Protein AF-A0A969H4Z6-F1 (afdb_monomer_lite)

Foldseek 3Di:
DVLVVVLVVLVVCVVVPQPPDADEDDDPADPVLVVVLLVQQLVLCVVVLVVDDPVQVVCNVPPSLCLLQDPDPSSVVSNVVGDFSLVRHDPVSVVVVVVVVVSCCVSHPPHDHPSRSPHPDPPDDDDPDDDDDDDDDPDPPPPPPPPPDD

Sequence (150 aa):
MDVEVISVAWHLFTSLGFYGLRLYINSTGCPVCKPAYIQTLVKYFEPFADKLPPDDKMRLQKNPLRILDSKEPLTQPLLENAPRITDHLCADCASHFDRLKPILRPLAGPIRWIIVLCAGSITTPKPCLKSKPTAWAVRIPFVAAAATTA

Secondary structure (DSSP, 8-state):
-HHHHHHHHHHHHHHTT--S----------TTHHHHHHHHHHHHHGGGGGGS-HHHHHHHHH-GGGGGG---TTTHHHHHTSPPGGGG--HHHHHHHHHHHHHHHHHHSS---------SS-----------------------------

pLDDT: mean 71.92, std 23.83, range [22.27, 93.81]

Radius of gyration: 18.75 Å; chains: 1; bounding box: 51×47×39 Å

Structure (mmCIF, N/CA/C/O backbone):
data_AF-A0A969H4Z6-F1
#
_entry.id   AF-A0A969H4Z6-F1
#
loop_
_atom_site.group_PDB
_atom_site.id
_atom_site.type_symbol
_atom_site.label_atom_id
_atom_site.label_alt_id
_atom_site.label_comp_id
_atom_site.label_asym_id
_atom_site.label_entity_id
_atom_site.label_seq_id
_atom_site.pdbx_PDB_ins_code
_atom_site.Cartn_x
_atom_site.Cartn_y
_atom_site.Cartn_z
_atom_site.occupancy
_atom_site.B_iso_or_equiv
_atom_site.auth_seq_id
_atom_site.auth_comp_id
_atom_site.auth_asym_id
_atom_site.auth_atom_id
_atom_site.pdbx_PDB_model_num
ATOM 1 N N . MET A 1 1 ? 13.022 5.366 -15.495 1.00 69.50 1 MET A N 1
ATOM 2 C CA . MET A 1 1 ? 13.120 5.728 -14.067 1.00 69.50 1 MET A CA 1
ATOM 3 C C . MET A 1 1 ? 12.711 4.566 -13.160 1.00 69.50 1 MET A C 1
ATOM 5 O O . MET A 1 1 ? 13.605 3.823 -12.787 1.00 69.50 1 MET A O 1
ATOM 9 N N . ASP A 1 2 ? 11.428 4.307 -12.855 1.00 83.31 2 ASP A N 1
ATOM 10 C CA . ASP A 1 2 ? 11.066 3.279 -11.842 1.00 83.31 2 ASP A CA 1
ATOM 11 C C . ASP A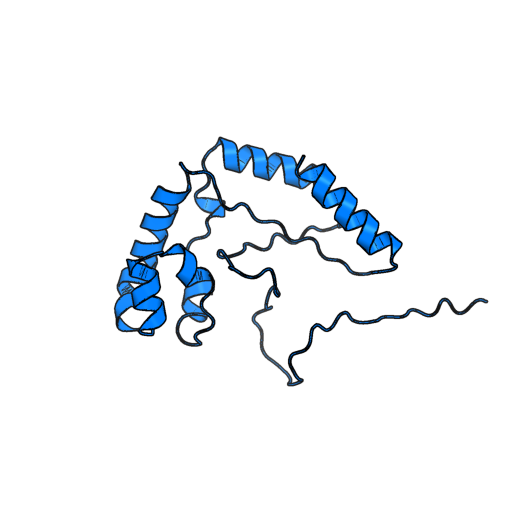 1 2 ? 11.592 1.870 -12.158 1.00 83.31 2 ASP A C 1
ATOM 13 O O . ASP A 1 2 ? 12.154 1.196 -11.298 1.00 83.31 2 ASP A O 1
ATOM 17 N N . VAL A 1 3 ? 11.460 1.442 -13.416 1.00 86.19 3 VAL A N 1
ATOM 18 C CA . VAL A 1 3 ? 11.956 0.137 -13.876 1.00 86.19 3 VAL A CA 1
ATOM 19 C C . VAL A 1 3 ? 13.465 0.010 -13.701 1.00 86.19 3 VAL A C 1
ATOM 21 O O . VAL A 1 3 ? 13.935 -1.033 -13.265 1.00 86.19 3 VAL A O 1
ATOM 24 N N . GLU A 1 4 ? 14.215 1.057 -14.036 1.00 85.50 4 GLU A N 1
ATOM 25 C CA . GLU A 1 4 ? 15.681 1.052 -13.994 1.00 85.50 4 GLU A CA 1
ATOM 26 C C . GLU A 1 4 ? 16.182 0.987 -12.552 1.00 85.50 4 GLU A C 1
ATOM 28 O O . GLU A 1 4 ? 17.101 0.237 -12.242 1.00 85.50 4 GLU A O 1
ATOM 33 N N . VAL A 1 5 ? 15.541 1.720 -11.641 1.00 89.69 5 VAL A N 1
ATOM 34 C CA . VAL A 1 5 ? 15.886 1.665 -10.215 1.00 89.69 5 VAL A CA 1
ATOM 35 C C . VAL A 1 5 ? 15.624 0.264 -9.658 1.00 89.69 5 VAL A C 1
ATOM 37 O O . VAL A 1 5 ? 16.470 -0.297 -8.957 1.00 89.69 5 VAL A O 1
ATOM 40 N N . ILE A 1 6 ? 14.477 -0.330 -10.002 1.00 87.88 6 ILE A N 1
ATOM 41 C CA . ILE A 1 6 ? 14.128 -1.688 -9.572 1.00 87.88 6 ILE A CA 1
ATOM 42 C C . ILE A 1 6 ? 15.083 -2.720 -10.187 1.00 87.88 6 ILE A C 1
ATOM 44 O O . ILE A 1 6 ? 15.503 -3.638 -9.483 1.00 87.88 6 ILE A O 1
ATOM 48 N N . SER A 1 7 ? 15.454 -2.581 -11.463 1.00 86.62 7 SER A N 1
ATOM 49 C CA . SER A 1 7 ? 16.350 -3.526 -12.133 1.00 86.62 7 SER A CA 1
ATOM 50 C C . SER A 1 7 ? 17.764 -3.470 -11.564 1.00 86.62 7 SER A C 1
ATOM 52 O O . SER A 1 7 ? 18.339 -4.522 -11.297 1.00 86.62 7 SER A O 1
ATOM 54 N N . VAL A 1 8 ? 18.301 -2.279 -11.288 1.00 90.50 8 VAL A N 1
ATOM 55 C CA . VAL A 1 8 ? 19.618 -2.122 -10.650 1.00 90.50 8 VAL A CA 1
ATOM 56 C C . VAL A 1 8 ? 19.631 -2.776 -9.269 1.00 90.50 8 VAL A C 1
ATOM 58 O O . VAL A 1 8 ? 20.537 -3.554 -8.970 1.00 90.50 8 VAL A O 1
ATOM 61 N N . ALA A 1 9 ? 18.607 -2.524 -8.447 1.00 89.25 9 ALA A N 1
ATOM 62 C CA . ALA A 1 9 ? 18.492 -3.157 -7.135 1.00 89.25 9 ALA A CA 1
ATOM 63 C C . ALA A 1 9 ? 18.383 -4.686 -7.251 1.00 89.25 9 ALA A C 1
ATOM 65 O O . ALA A 1 9 ? 19.066 -5.415 -6.533 1.00 89.25 9 ALA A O 1
ATOM 66 N N . TRP A 1 10 ? 17.562 -5.181 -8.182 1.00 87.44 10 TRP A N 1
ATOM 67 C CA . TRP A 1 10 ? 17.403 -6.612 -8.427 1.00 87.44 10 TRP A CA 1
ATOM 68 C C . TRP A 1 10 ? 18.721 -7.270 -8.836 1.00 87.44 10 TRP A C 1
ATOM 70 O O . TRP A 1 10 ? 19.127 -8.261 -8.231 1.00 87.44 10 TRP A O 1
ATOM 80 N N . HIS A 1 11 ? 19.422 -6.679 -9.806 1.00 87.56 11 HIS A N 1
ATOM 81 C CA . HIS A 1 11 ? 20.710 -7.173 -10.276 1.00 87.56 11 HIS A CA 1
ATOM 82 C C . HIS A 1 11 ? 21.750 -7.202 -9.162 1.00 87.56 11 HIS A C 1
ATOM 84 O O . HIS A 1 11 ? 22.441 -8.210 -9.028 1.00 87.56 11 HIS A O 1
ATOM 90 N N . LEU A 1 12 ? 21.804 -6.166 -8.323 1.00 90.69 12 LEU A N 1
ATOM 91 C CA . LEU A 1 12 ? 22.685 -6.125 -7.159 1.00 90.69 12 LEU A CA 1
ATOM 92 C C . LEU A 1 12 ? 22.410 -7.280 -6.185 1.00 90.69 12 LEU A C 1
ATOM 94 O O . LEU A 1 12 ? 23.337 -7.962 -5.758 1.00 90.69 12 LEU A O 1
ATOM 98 N N . PHE A 1 13 ? 21.148 -7.545 -5.840 1.00 86.19 13 PHE A N 1
ATOM 99 C CA . PHE A 1 13 ? 20.840 -8.666 -4.948 1.00 86.19 13 PHE A CA 1
ATOM 100 C C . PHE A 1 13 ? 21.155 -10.018 -5.598 1.00 86.19 13 PHE A C 1
ATOM 102 O O . PHE A 1 13 ? 21.696 -10.907 -4.942 1.00 86.19 13 PHE A O 1
ATOM 109 N N . THR A 1 14 ? 20.881 -10.185 -6.891 1.00 83.94 14 THR A N 1
ATOM 110 C CA . THR A 1 14 ? 21.224 -11.437 -7.581 1.00 83.94 14 THR A CA 1
ATOM 111 C C . THR A 1 14 ? 22.735 -11.638 -7.726 1.00 83.94 14 THR A C 1
ATOM 113 O O . THR A 1 14 ? 23.201 -12.766 -7.586 1.00 83.94 14 THR A O 1
ATOM 116 N N . SER A 1 15 ? 23.518 -10.574 -7.944 1.00 88.06 15 SER A N 1
ATOM 117 C CA . SER A 1 15 ? 24.979 -10.663 -8.082 1.00 88.06 15 SER A CA 1
ATOM 118 C C . SER A 1 15 ? 25.676 -10.972 -6.758 1.00 88.06 15 SER A C 1
ATOM 120 O O . SER A 1 15 ? 26.719 -11.617 -6.751 1.00 88.06 15 SER A O 1
ATOM 122 N N . LEU A 1 16 ? 25.062 -10.590 -5.635 1.00 92.44 16 LEU A N 1
ATOM 123 C CA . LEU A 1 16 ? 25.491 -10.973 -4.289 1.00 92.44 16 LEU A CA 1
ATOM 124 C C . LEU A 1 16 ? 25.140 -12.430 -3.923 1.00 92.44 16 LEU A C 1
ATOM 126 O O . LEU A 1 16 ? 25.458 -12.870 -2.821 1.00 92.44 16 LEU A O 1
ATOM 130 N N . GLY A 1 17 ? 24.492 -13.185 -4.819 1.00 87.69 17 GLY A N 1
ATOM 131 C CA . GLY A 1 17 ? 24.162 -14.597 -4.604 1.00 87.69 17 GLY A CA 1
ATOM 132 C C . GLY A 1 17 ? 22.866 -14.836 -3.824 1.00 87.69 17 GLY A C 1
ATOM 133 O O . GLY A 1 17 ? 22.672 -15.920 -3.276 1.00 87.69 17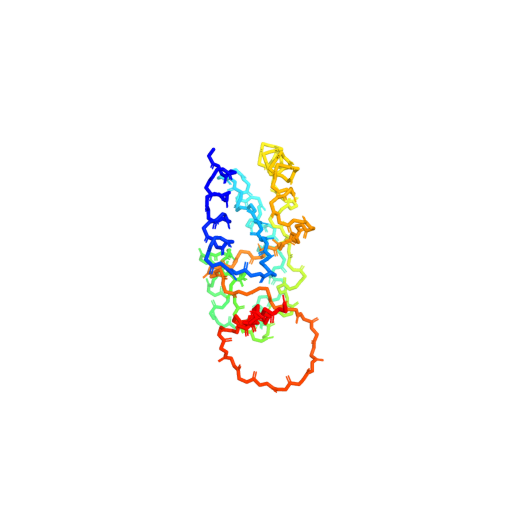 GLY A O 1
ATOM 134 N N . PHE A 1 18 ? 21.961 -13.852 -3.752 1.00 83.38 18 PHE A N 1
ATOM 135 C CA . PHE A 1 18 ? 20.640 -14.076 -3.164 1.00 83.38 18 PHE A CA 1
ATOM 136 C C . PHE A 1 18 ? 19.710 -14.782 -4.157 1.00 83.38 18 PHE A C 1
ATOM 138 O O . PHE A 1 18 ? 19.400 -14.263 -5.230 1.00 83.38 18 PHE A O 1
ATOM 145 N N . TYR A 1 19 ? 19.200 -15.944 -3.753 1.00 78.44 19 TYR A N 1
ATOM 146 C CA . TYR A 1 19 ? 18.228 -16.731 -4.512 1.00 78.44 19 TYR A CA 1
ATOM 147 C C . TYR A 1 19 ? 16.846 -16.704 -3.848 1.00 78.44 19 TYR A C 1
ATOM 149 O O . TYR A 1 19 ? 16.714 -16.487 -2.644 1.00 78.44 19 TYR A O 1
ATOM 157 N N . GLY A 1 20 ? 15.790 -16.928 -4.636 1.00 77.75 20 GLY A N 1
ATOM 158 C CA . GLY A 1 20 ? 14.411 -16.945 -4.128 1.00 77.75 20 GLY A CA 1
ATOM 159 C C . GLY A 1 20 ? 13.848 -15.564 -3.768 1.00 77.75 20 GLY A C 1
ATOM 160 O O . GLY A 1 20 ? 12.912 -15.465 -2.969 1.00 77.75 20 GLY A O 1
ATOM 161 N N . LEU A 1 21 ? 14.410 -14.499 -4.345 1.00 78.88 21 LEU A N 1
ATOM 162 C CA . LEU A 1 21 ? 13.911 -13.136 -4.188 1.00 78.88 21 LEU A CA 1
ATOM 163 C C . LEU A 1 21 ? 12.476 -13.026 -4.713 1.00 78.88 21 LEU A C 1
ATOM 165 O O . LEU A 1 21 ? 12.107 -13.624 -5.723 1.00 78.88 21 LEU A O 1
ATOM 169 N N . ARG A 1 22 ? 11.656 -12.236 -4.019 1.00 77.88 22 ARG A N 1
ATOM 170 C CA . ARG A 1 22 ? 10.291 -11.915 -4.440 1.00 77.88 22 ARG A CA 1
ATOM 171 C C . ARG A 1 22 ? 10.145 -10.412 -4.545 1.00 77.88 22 ARG A C 1
ATOM 173 O O . ARG A 1 22 ? 10.384 -9.703 -3.571 1.00 77.88 22 ARG A O 1
ATOM 180 N N . LEU A 1 23 ? 9.747 -9.951 -5.726 1.00 79.06 23 LEU A N 1
ATOM 181 C CA . LEU A 1 23 ? 9.481 -8.544 -5.977 1.00 79.06 23 LEU A CA 1
ATOM 182 C C . LEU A 1 23 ? 8.043 -8.212 -5.591 1.00 79.06 23 LEU A C 1
ATOM 184 O O . LEU A 1 23 ? 7.100 -8.879 -6.019 1.00 79.06 23 LEU A O 1
ATOM 188 N N . TYR A 1 24 ? 7.903 -7.150 -4.809 1.00 80.12 24 TYR A N 1
ATOM 189 C CA . TYR A 1 24 ? 6.632 -6.644 -4.332 1.00 80.12 24 TYR A CA 1
ATOM 190 C C . TYR A 1 24 ? 6.506 -5.172 -4.690 1.00 80.12 24 TYR A C 1
ATOM 192 O O . TYR A 1 24 ? 7.371 -4.373 -4.342 1.00 80.12 24 TYR A O 1
ATOM 200 N N . ILE A 1 25 ? 5.436 -4.824 -5.401 1.00 80.94 25 ILE A N 1
ATOM 201 C CA . ILE A 1 25 ? 5.239 -3.490 -5.971 1.00 80.94 25 ILE A CA 1
ATOM 202 C C . ILE A 1 25 ? 3.852 -3.002 -5.580 1.00 80.94 25 ILE A C 1
ATOM 204 O O . ILE A 1 25 ? 2.879 -3.744 -5.711 1.00 80.94 25 ILE A O 1
ATOM 208 N N . ASN A 1 26 ? 3.774 -1.748 -5.144 1.00 81.88 26 ASN A N 1
ATOM 209 C CA . ASN A 1 26 ? 2.526 -1.053 -4.868 1.00 81.88 26 ASN A CA 1
ATOM 210 C C . ASN A 1 26 ? 2.512 0.321 -5.551 1.00 81.88 26 ASN A C 1
ATOM 212 O O . ASN A 1 26 ? 3.567 0.871 -5.864 1.00 81.88 26 ASN A O 1
ATOM 216 N N . SER A 1 27 ? 1.320 0.887 -5.724 1.00 81.38 27 SER A N 1
ATOM 217 C CA . SER A 1 27 ? 1.130 2.288 -6.094 1.00 81.38 27 SER A CA 1
ATOM 218 C C . SER A 1 27 ? 0.519 3.048 -4.919 1.00 81.38 27 SER A C 1
ATOM 220 O O . SER A 1 27 ? -0.493 2.633 -4.363 1.00 81.38 27 SER A O 1
ATOM 222 N N . THR A 1 28 ? 1.121 4.174 -4.534 1.00 80.00 28 THR A N 1
ATOM 223 C CA . THR A 1 28 ? 0.623 5.043 -3.448 1.00 80.00 28 THR A CA 1
ATOM 224 C C . THR A 1 28 ? -0.338 6.132 -3.940 1.00 80.00 28 THR A C 1
ATOM 226 O O . THR A 1 28 ? -0.832 6.929 -3.136 1.00 80.00 28 THR A O 1
ATOM 229 N N . GLY A 1 29 ? -0.617 6.158 -5.248 1.00 82.06 29 GLY A N 1
ATOM 230 C CA . GLY A 1 29 ? -1.485 7.134 -5.902 1.00 82.06 29 GLY A CA 1
ATOM 231 C C . GLY A 1 29 ? -0.903 8.553 -5.975 1.00 82.06 29 GLY A C 1
ATOM 232 O O . GLY A 1 29 ? 0.056 8.913 -5.289 1.00 82.06 29 GLY A O 1
ATOM 233 N N . CYS A 1 30 ? -1.513 9.388 -6.815 1.00 84.31 30 CYS A N 1
ATOM 234 C CA . CYS A 1 30 ? -1.166 10.804 -6.952 1.00 84.31 30 CYS A CA 1
ATOM 235 C C . CYS A 1 30 ? -2.000 11.695 -5.999 1.00 84.31 30 CYS A C 1
ATOM 237 O O . CYS A 1 30 ? -2.931 11.203 -5.349 1.00 84.31 30 CYS A O 1
ATOM 239 N N . PRO A 1 31 ? -1.721 13.013 -5.913 1.00 86.94 31 PRO A N 1
ATOM 240 C CA . PRO A 1 31 ? -2.512 13.954 -5.111 1.00 86.94 31 PRO A CA 1
ATOM 241 C C . PRO A 1 31 ? -4.009 13.985 -5.452 1.00 86.94 31 PRO A C 1
ATOM 243 O O . PRO A 1 31 ? -4.804 14.380 -4.610 1.00 86.94 31 PRO A O 1
ATOM 246 N N . VAL A 1 32 ? -4.396 13.528 -6.649 1.00 86.94 32 VAL A N 1
ATOM 247 C CA . VAL A 1 32 ? -5.800 13.411 -7.078 1.00 86.94 32 VAL A CA 1
ATOM 248 C C . VAL A 1 32 ? -6.451 12.117 -6.571 1.00 86.94 32 VAL A C 1
ATOM 250 O O . VAL A 1 32 ? -7.624 12.116 -6.216 1.00 86.94 32 VAL A O 1
ATOM 253 N N . CYS A 1 33 ? -5.697 11.015 -6.477 1.00 85.00 33 CYS A N 1
ATOM 254 C CA . CYS A 1 33 ? -6.219 9.723 -6.003 1.00 85.00 33 CYS A CA 1
ATOM 255 C C . CYS A 1 33 ? -6.465 9.724 -4.487 1.00 85.00 33 CYS A C 1
ATOM 257 O O . CYS A 1 33 ? -7.441 9.161 -3.990 1.00 85.00 33 CYS A O 1
ATOM 259 N N . LYS A 1 34 ? -5.546 10.345 -3.735 1.00 86.69 34 LYS A N 1
ATOM 260 C CA . LYS A 1 34 ? -5.510 10.259 -2.268 1.00 86.69 34 LYS A CA 1
ATOM 261 C C . LYS A 1 34 ? -6.786 10.773 -1.584 1.00 86.69 34 LYS A C 1
ATOM 263 O O . LYS A 1 34 ? -7.262 10.064 -0.702 1.00 86.69 34 LYS A O 1
ATOM 268 N N . PRO A 1 35 ? -7.375 11.927 -1.953 1.00 89.69 35 PRO A N 1
ATOM 269 C CA . PRO A 1 35 ? -8.575 12.437 -1.290 1.00 89.69 35 PRO A CA 1
ATOM 270 C C . PRO A 1 35 ? -9.768 11.480 -1.386 1.00 89.69 35 PRO A C 1
ATOM 272 O O . PRO A 1 35 ? -10.405 11.192 -0.374 1.00 89.69 35 PRO A O 1
ATOM 275 N N . ALA A 1 36 ? -10.032 10.934 -2.577 1.00 89.06 36 ALA A N 1
ATOM 276 C CA . ALA A 1 36 ? -11.127 9.989 -2.798 1.00 89.06 36 ALA A CA 1
ATOM 277 C C . ALA A 1 36 ? -10.911 8.676 -2.026 1.00 89.06 36 ALA A C 1
ATOM 279 O O . ALA A 1 36 ? -11.833 8.147 -1.395 1.00 89.06 36 ALA A O 1
ATOM 280 N N . TYR A 1 37 ? -9.670 8.182 -2.014 1.00 89.75 37 TYR A N 1
ATOM 281 C CA . TYR A 1 37 ? -9.319 6.993 -1.247 1.00 89.75 37 TYR A CA 1
ATOM 282 C C . TYR A 1 37 ? -9.464 7.211 0.264 1.00 89.75 37 TYR A C 1
ATOM 284 O O . TYR A 1 37 ? -10.046 6.374 0.949 1.00 89.75 37 TYR A O 1
ATOM 292 N N . ILE A 1 38 ? -9.009 8.354 0.786 1.00 90.62 38 ILE A N 1
ATOM 293 C CA . ILE A 1 38 ? -9.132 8.700 2.208 1.00 90.62 38 ILE A CA 1
ATOM 294 C C . ILE A 1 38 ? -10.600 8.716 2.642 1.00 90.62 38 ILE A C 1
ATOM 296 O O . ILE A 1 38 ? -10.926 8.146 3.679 1.00 90.62 38 ILE A O 1
ATOM 300 N N . GLN A 1 39 ? -11.495 9.312 1.852 1.00 91.56 39 GLN A N 1
ATOM 301 C CA . GLN A 1 39 ? -12.928 9.322 2.171 1.00 91.56 39 GLN A CA 1
ATOM 302 C C . GLN A 1 39 ? -13.509 7.907 2.231 1.00 91.56 39 GLN A C 1
ATOM 304 O O . GLN A 1 39 ? -14.283 7.590 3.131 1.00 91.56 39 GLN A O 1
ATOM 309 N N . THR A 1 40 ? -13.114 7.048 1.293 1.00 91.50 40 THR A N 1
ATOM 310 C CA . THR A 1 40 ? -13.544 5.645 1.264 1.00 91.50 40 THR A CA 1
ATOM 311 C C . THR A 1 40 ? -13.017 4.880 2.478 1.00 91.50 40 THR A C 1
ATOM 313 O O . THR A 1 40 ? -13.754 4.120 3.103 1.00 91.50 40 THR A O 1
ATOM 316 N N . LEU A 1 41 ? -11.764 5.134 2.861 1.00 91.06 41 LEU A N 1
ATOM 317 C CA . LEU A 1 41 ? -11.130 4.523 4.023 1.00 91.06 41 LEU A CA 1
ATOM 318 C C . LEU A 1 41 ? -11.805 4.953 5.331 1.00 91.06 41 LEU A C 1
ATOM 320 O O . LEU A 1 41 ? -12.083 4.111 6.179 1.00 91.06 41 LEU A O 1
ATOM 324 N N . VAL A 1 42 ? -12.118 6.242 5.486 1.00 92.44 42 VAL A N 1
ATOM 325 C CA . VAL A 1 42 ? -12.815 6.747 6.679 1.00 92.44 42 VAL A CA 1
ATOM 326 C C . VAL A 1 42 ? -14.211 6.139 6.787 1.00 92.44 42 VAL A C 1
ATOM 328 O O . VAL A 1 42 ? -14.539 5.603 7.840 1.00 92.44 42 VAL A O 1
ATOM 331 N N . LYS A 1 43 ? -14.988 6.118 5.695 1.00 93.81 43 LYS A N 1
ATOM 332 C CA . LYS A 1 43 ? -16.318 5.481 5.663 1.00 93.81 43 LYS A CA 1
ATOM 333 C C . LYS A 1 43 ? -16.273 3.998 6.032 1.00 93.81 43 LYS A C 1
ATOM 335 O O . LYS A 1 43 ? -17.180 3.498 6.684 1.00 93.81 43 LYS A O 1
ATOM 340 N N . TYR A 1 44 ? -15.218 3.293 5.625 1.00 93.44 44 TYR A N 1
ATOM 341 C CA . TYR A 1 44 ? -15.027 1.890 5.985 1.00 93.44 44 TYR A CA 1
ATOM 342 C C . TYR A 1 44 ? -14.799 1.698 7.493 1.00 93.44 44 TYR A C 1
ATOM 344 O O . TYR A 1 44 ? -15.337 0.760 8.079 1.00 93.44 44 TYR A O 1
ATOM 352 N N . PHE A 1 45 ? -14.025 2.582 8.130 1.00 91.69 45 PHE A N 1
ATOM 353 C CA . PHE A 1 45 ? -13.682 2.476 9.553 1.00 91.69 45 PHE A CA 1
ATOM 354 C C . PHE A 1 45 ? -14.688 3.129 10.505 1.00 91.69 45 PHE A C 1
ATOM 356 O O . PHE A 1 45 ? -14.693 2.785 11.684 1.00 91.69 45 PHE A O 1
ATOM 363 N N . GLU A 1 46 ? -15.553 4.016 10.019 1.00 90.81 46 GLU A N 1
ATOM 364 C CA . GLU A 1 46 ? -16.609 4.679 10.792 1.00 90.81 46 GLU A CA 1
ATOM 365 C C . GLU A 1 46 ? -17.480 3.713 11.630 1.00 90.81 46 GLU A C 1
ATOM 367 O O . GLU A 1 46 ? -17.561 3.915 12.842 1.00 90.81 46 GLU A O 1
ATOM 372 N N . PRO A 1 47 ? -18.040 2.606 11.093 1.00 92.00 47 PRO A N 1
ATOM 373 C CA . PRO A 1 47 ? -18.833 1.665 11.899 1.00 92.00 47 PRO A CA 1
ATOM 374 C C . PRO A 1 47 ? -18.007 0.879 12.929 1.00 92.00 47 PRO A C 1
ATOM 376 O O . PRO A 1 47 ? -18.557 0.273 13.850 1.00 92.00 47 PRO A O 1
ATOM 379 N N . PHE A 1 48 ? -16.682 0.858 12.780 1.00 89.19 48 PHE A N 1
ATOM 380 C CA . PHE A 1 48 ? -15.764 0.205 13.710 1.00 89.19 48 PHE A CA 1
ATOM 381 C C . PHE A 1 48 ? -15.096 1.197 14.659 1.00 89.19 48 PHE A C 1
ATOM 383 O O . PHE A 1 48 ? -14.337 0.757 15.524 1.00 89.19 48 PHE A O 1
ATOM 390 N N . ALA A 1 49 ? -15.385 2.498 14.530 1.00 86.38 49 ALA A N 1
ATOM 391 C CA . ALA A 1 49 ? -14.684 3.559 15.235 1.00 86.38 49 ALA A CA 1
ATOM 392 C C . ALA A 1 49 ? -14.629 3.287 16.737 1.00 86.38 49 ALA A C 1
ATOM 394 O O . ALA A 1 49 ? -13.549 3.353 17.309 1.00 86.38 49 ALA A O 1
ATOM 395 N N . ASP A 1 50 ? -15.730 2.859 17.357 1.00 87.62 50 ASP A N 1
ATOM 396 C CA . ASP A 1 50 ? -15.790 2.589 18.797 1.00 87.62 50 ASP A CA 1
ATOM 397 C C . ASP A 1 50 ? -14.927 1.408 19.250 1.00 87.62 50 ASP A C 1
ATOM 399 O O . ASP A 1 50 ? -14.377 1.442 20.354 1.00 87.62 50 ASP A O 1
ATOM 403 N N . LYS A 1 51 ? -14.757 0.404 18.381 1.00 86.56 51 LYS A N 1
ATOM 404 C CA . LYS A 1 51 ? -13.980 -0.821 18.632 1.00 86.56 51 LYS A CA 1
ATOM 405 C C . LYS A 1 51 ? -12.481 -0.634 18.402 1.00 86.56 51 LYS A C 1
ATOM 407 O O . LYS A 1 51 ? -11.699 -1.496 18.802 1.00 86.56 51 LYS A O 1
ATOM 412 N N . LEU A 1 52 ? -12.079 0.461 17.756 1.00 89.50 52 LEU A N 1
ATOM 413 C CA . LEU A 1 52 ? -10.673 0.755 17.510 1.00 89.50 52 LEU A CA 1
ATOM 414 C C . LEU A 1 52 ? -9.958 1.186 18.805 1.00 89.50 52 LEU A C 1
ATOM 416 O O . LEU A 1 52 ? -10.528 1.927 19.619 1.00 89.50 52 LEU A O 1
ATOM 420 N N . PRO A 1 53 ? -8.690 0.781 18.990 1.00 90.75 53 PRO A N 1
ATOM 421 C CA . PRO A 1 53 ? -7.836 1.306 20.048 1.00 90.75 53 PRO A CA 1
ATOM 422 C C . PRO A 1 53 ? -7.673 2.836 19.965 1.00 90.75 53 PRO A C 1
ATOM 424 O O . PRO A 1 53 ? -7.808 3.410 18.879 1.00 90.75 53 PRO A O 1
ATOM 427 N N . PRO A 1 54 ? -7.338 3.517 21.078 1.00 91.12 54 PRO A N 1
ATOM 428 C CA . PRO A 1 54 ? -7.191 4.977 21.116 1.00 91.12 54 PRO A CA 1
ATOM 429 C C . PRO A 1 54 ? -6.220 5.528 20.060 1.00 91.12 54 PRO A C 1
ATOM 431 O O . PRO A 1 54 ? -6.514 6.529 19.406 1.00 91.12 54 PRO A O 1
ATOM 434 N N . ASP A 1 55 ? -5.102 4.835 19.836 1.00 90.25 55 ASP A N 1
ATOM 435 C CA . ASP A 1 55 ? -4.092 5.232 18.852 1.00 90.25 55 ASP A CA 1
ATOM 436 C C . ASP A 1 55 ? -4.632 5.193 17.420 1.00 90.25 55 ASP A C 1
ATOM 438 O O . ASP A 1 55 ? -4.373 6.097 16.621 1.00 90.25 55 ASP A O 1
ATOM 442 N N . ASP A 1 56 ? -5.424 4.172 17.097 1.00 89.81 56 ASP A N 1
ATOM 443 C CA . ASP A 1 56 ? -6.012 4.011 15.770 1.00 89.81 56 ASP A CA 1
ATOM 444 C C . ASP A 1 56 ? -7.184 4.970 15.547 1.00 89.81 56 ASP A C 1
ATOM 446 O O . ASP A 1 56 ? -7.313 5.512 14.448 1.00 89.81 56 ASP A O 1
ATOM 450 N N . LYS A 1 57 ? -7.958 5.292 16.594 1.00 91.62 57 LYS A N 1
ATOM 451 C CA . LYS A 1 57 ? -8.947 6.387 16.568 1.00 91.62 57 LYS A CA 1
ATOM 452 C C . LYS A 1 57 ? -8.279 7.726 16.246 1.00 91.62 57 LYS A C 1
ATOM 454 O O . LYS A 1 57 ? -8.734 8.454 15.364 1.00 91.62 57 LYS A O 1
ATOM 459 N N . MET A 1 58 ? -7.161 8.035 16.906 1.00 91.50 58 MET A N 1
ATOM 460 C CA . MET A 1 58 ? -6.410 9.268 16.647 1.00 91.50 58 MET A CA 1
ATOM 461 C C . MET A 1 58 ? -5.825 9.290 15.225 1.00 91.50 58 MET A C 1
ATOM 463 O O . MET A 1 58 ? -5.862 10.324 14.549 1.00 91.50 58 MET A O 1
ATOM 467 N N . ARG A 1 59 ? -5.304 8.154 14.737 1.00 91.56 59 ARG A N 1
ATOM 468 C CA . ARG A 1 59 ? -4.828 8.021 13.349 1.00 91.56 59 ARG A CA 1
ATOM 469 C C . ARG A 1 59 ? -5.959 8.253 12.356 1.00 91.56 59 ARG A C 1
ATOM 471 O O . ARG A 1 59 ? -5.752 9.006 11.410 1.00 91.56 59 ARG A O 1
ATOM 478 N N . LEU A 1 60 ? -7.140 7.686 12.600 1.00 91.12 60 LEU A N 1
ATOM 479 C CA . LEU A 1 60 ? -8.310 7.860 11.743 1.00 91.12 60 LEU A CA 1
ATOM 480 C C . LEU A 1 60 ? -8.736 9.329 11.623 1.00 91.12 60 LEU A C 1
ATOM 482 O O . LEU A 1 60 ? -9.170 9.742 10.557 1.00 91.12 60 LEU A O 1
ATOM 486 N N . GLN A 1 61 ? -8.569 10.138 12.669 1.00 89.50 61 GLN A N 1
ATOM 487 C CA . GLN A 1 61 ? -8.904 11.566 12.615 1.00 89.50 61 GLN A CA 1
ATOM 488 C C . GLN A 1 61 ? -7.810 12.422 11.964 1.00 89.50 61 GLN A C 1
ATOM 490 O O . GLN A 1 61 ? -8.110 13.334 11.197 1.00 89.50 61 GLN A O 1
ATOM 495 N N . LYS A 1 62 ? -6.531 12.157 12.267 1.00 90.25 62 LYS A N 1
ATOM 496 C CA . LYS A 1 62 ? -5.418 13.032 11.854 1.00 90.25 62 LYS A CA 1
ATOM 497 C C . LYS A 1 62 ? -4.795 12.641 10.516 1.00 90.25 62 LYS A C 1
ATOM 499 O O . LYS A 1 62 ? -4.470 13.502 9.705 1.00 90.25 62 LYS A O 1
ATOM 504 N N . ASN A 1 63 ? -4.548 11.352 10.307 1.00 89.00 63 ASN A N 1
ATOM 505 C CA . ASN A 1 63 ? -3.970 10.828 9.073 1.00 89.00 63 ASN A CA 1
ATOM 506 C C . ASN A 1 63 ? -4.491 9.400 8.833 1.00 89.00 63 ASN A C 1
ATOM 508 O O . ASN A 1 63 ? -3.809 8.438 9.207 1.00 89.00 63 ASN A O 1
ATOM 512 N N . PRO A 1 64 ? -5.675 9.264 8.205 1.00 89.12 64 PRO A N 1
ATOM 513 C CA . PRO A 1 64 ? -6.358 7.985 8.018 1.00 89.12 64 PRO A CA 1
ATOM 514 C C . PRO A 1 64 ? -5.486 6.913 7.366 1.00 89.12 64 PRO A C 1
ATOM 516 O O . PRO A 1 64 ? -5.586 5.744 7.711 1.00 89.12 64 PRO A O 1
ATOM 519 N N . LEU A 1 65 ? -4.566 7.300 6.475 1.00 87.25 65 LEU A N 1
ATOM 520 C CA . LEU A 1 65 ? -3.671 6.359 5.796 1.00 87.25 65 LEU A CA 1
ATOM 521 C C . LEU A 1 65 ? -2.749 5.609 6.764 1.00 87.25 65 LEU A C 1
ATOM 523 O O . LEU A 1 65 ? -2.301 4.513 6.442 1.00 87.25 65 LEU A O 1
ATOM 527 N N . ARG A 1 66 ? -2.474 6.166 7.952 1.00 88.38 66 ARG A N 1
ATOM 528 C CA . ARG A 1 66 ? -1.636 5.515 8.969 1.00 88.38 66 ARG A CA 1
ATOM 529 C C . ARG A 1 66 ? -2.326 4.366 9.691 1.00 88.38 66 ARG A C 1
ATOM 531 O O . ARG A 1 66 ? -1.627 3.579 10.320 1.00 88.38 66 ARG A O 1
ATOM 538 N N . ILE A 1 67 ? -3.651 4.242 9.604 1.00 88.31 67 ILE A N 1
ATOM 539 C CA . ILE A 1 67 ? -4.345 3.089 10.193 1.00 88.31 67 ILE A CA 1
ATOM 540 C C . ILE A 1 67 ? -3.928 1.780 9.510 1.00 88.31 67 ILE A C 1
ATOM 542 O O . ILE A 1 67 ? -3.892 0.735 10.151 1.00 88.31 67 ILE A O 1
ATOM 546 N N . LEU A 1 68 ? -3.528 1.862 8.234 1.00 85.12 68 LEU A N 1
ATOM 547 C CA . LEU A 1 68 ? -3.086 0.733 7.416 1.00 85.12 68 LEU A CA 1
ATOM 548 C C . LEU A 1 68 ? -1.778 0.095 7.915 1.00 85.12 68 LEU A C 1
ATOM 550 O O . LEU A 1 68 ? -1.494 -1.052 7.587 1.00 85.12 68 LEU A O 1
ATOM 554 N N . ASP A 1 69 ? -1.025 0.811 8.753 1.00 84.62 69 ASP A N 1
ATOM 555 C CA . ASP A 1 69 ? 0.205 0.342 9.399 1.00 84.62 69 ASP A CA 1
ATOM 556 C C . ASP A 1 69 ? -0.027 -0.125 10.852 1.00 84.62 69 ASP A C 1
ATOM 558 O O . ASP A 1 69 ? 0.919 -0.404 11.594 1.00 84.62 69 ASP A O 1
ATOM 562 N N . SER A 1 70 ? -1.287 -0.196 11.302 1.00 84.06 70 SER A N 1
ATOM 563 C CA . SER A 1 70 ? -1.580 -0.614 12.671 1.00 84.06 70 SER A CA 1
ATOM 564 C C . SER A 1 70 ? -1.170 -2.066 12.914 1.00 84.06 70 SER A C 1
ATOM 566 O O . SER A 1 70 ? -1.455 -2.975 12.133 1.00 84.06 70 SER A O 1
ATOM 568 N N . LYS A 1 71 ? -0.504 -2.296 14.047 1.00 85.12 71 LYS A N 1
ATOM 569 C CA . LYS A 1 71 ? -0.096 -3.624 14.530 1.00 85.12 71 LYS A CA 1
ATOM 570 C C . LYS A 1 71 ? -1.041 -4.156 15.606 1.00 85.12 71 LYS A C 1
ATOM 572 O O . LYS A 1 71 ? -0.805 -5.245 16.125 1.00 85.12 71 LYS A O 1
ATOM 577 N N . GLU A 1 72 ? -2.090 -3.401 15.921 1.00 85.62 72 GLU A N 1
ATOM 578 C CA . GLU A 1 72 ? -3.047 -3.748 16.961 1.00 85.62 72 GLU A CA 1
ATOM 579 C C . GLU A 1 72 ? -3.856 -4.992 16.569 1.00 85.62 72 GLU A C 1
ATOM 581 O O . GLU A 1 72 ? -4.374 -5.070 15.448 1.00 85.62 72 GLU A O 1
ATOM 586 N N . PRO A 1 73 ? -4.010 -5.972 17.476 1.00 85.69 73 PRO A N 1
ATOM 587 C CA . PRO A 1 73 ? -4.682 -7.231 17.169 1.00 85.69 73 PRO A CA 1
ATOM 588 C C . PRO A 1 73 ? -6.171 -7.046 16.860 1.00 85.69 73 PRO A C 1
ATOM 590 O O . PRO A 1 73 ? -6.740 -7.863 16.142 1.00 85.69 73 PRO A O 1
ATOM 593 N N . LEU A 1 74 ? -6.796 -5.979 17.373 1.00 86.19 74 LEU A N 1
ATOM 594 C CA . LEU A 1 74 ? -8.190 -5.634 17.080 1.00 86.19 74 LEU A CA 1
ATOM 595 C C . LEU A 1 74 ? -8.361 -5.005 15.690 1.00 86.19 74 LEU A C 1
ATOM 597 O O . LEU A 1 74 ? -9.394 -5.196 15.054 1.00 86.19 74 LEU A O 1
ATOM 601 N N . THR A 1 75 ? -7.346 -4.290 15.204 1.00 84.31 75 THR A N 1
ATOM 602 C CA . THR A 1 75 ? -7.392 -3.556 13.931 1.00 84.31 75 THR A CA 1
ATOM 603 C C . THR A 1 75 ? -6.945 -4.428 12.759 1.00 84.31 75 THR A C 1
ATOM 605 O O . THR A 1 75 ? -7.481 -4.309 11.661 1.00 84.31 75 THR A O 1
ATOM 608 N N . GLN A 1 76 ? -6.021 -5.366 12.984 1.00 85.75 76 GLN A N 1
ATOM 609 C CA . GLN A 1 76 ? -5.492 -6.275 11.956 1.00 85.75 76 GLN A CA 1
ATOM 610 C C . GLN A 1 76 ? -6.570 -7.041 11.152 1.00 85.75 76 GLN A C 1
ATOM 612 O O . GLN A 1 76 ? -6.499 -7.012 9.925 1.00 85.75 76 GLN A O 1
ATOM 617 N N . PRO A 1 77 ? -7.608 -7.649 11.763 1.00 87.31 77 PRO A N 1
ATOM 618 C CA . PRO A 1 77 ? -8.674 -8.319 11.008 1.00 87.31 77 PRO A CA 1
ATOM 619 C C . PRO A 1 77 ? -9.515 -7.365 10.146 1.00 87.31 77 PRO A C 1
ATOM 621 O O . PRO A 1 77 ? -10.053 -7.757 9.111 1.00 87.31 77 PRO A O 1
ATOM 624 N N . LEU A 1 78 ? -9.638 -6.103 10.567 1.00 86.38 78 LEU A N 1
ATOM 625 C CA . LEU A 1 78 ? -10.338 -5.069 9.801 1.00 86.38 78 LEU A CA 1
ATOM 626 C C . LEU A 1 78 ? -9.491 -4.611 8.609 1.00 86.38 78 LEU A C 1
ATOM 628 O O . LEU A 1 78 ? -10.024 -4.321 7.544 1.00 86.38 78 LEU A O 1
ATOM 632 N N . LEU A 1 79 ? -8.163 -4.603 8.753 1.00 86.44 79 LEU A N 1
ATOM 633 C CA . LEU A 1 79 ? -7.249 -4.263 7.664 1.00 86.44 79 LEU A CA 1
ATOM 634 C C . LEU A 1 79 ? -7.335 -5.247 6.496 1.00 86.44 79 LEU A C 1
ATOM 636 O O . LEU A 1 79 ? -7.253 -4.817 5.350 1.00 86.44 79 LEU A O 1
ATOM 640 N N . GLU A 1 80 ? -7.564 -6.537 6.752 1.00 84.31 80 GLU A N 1
ATOM 641 C CA . GLU A 1 80 ? -7.706 -7.547 5.690 1.00 84.31 80 GLU A CA 1
ATOM 642 C C . GLU A 1 80 ? -8.850 -7.231 4.713 1.00 84.31 80 GLU A C 1
ATOM 644 O O . GLU A 1 80 ? -8.746 -7.523 3.519 1.00 84.31 80 GLU A O 1
ATOM 649 N N . ASN A 1 81 ? -9.910 -6.599 5.221 1.00 84.94 81 ASN A N 1
ATOM 650 C CA . ASN A 1 81 ? -11.116 -6.246 4.476 1.00 84.94 81 ASN A CA 1
ATOM 651 C C . ASN A 1 81 ? -11.166 -4.758 4.089 1.00 84.94 81 ASN A C 1
ATOM 653 O O . ASN A 1 81 ? -12.165 -4.302 3.531 1.00 84.94 81 ASN A O 1
ATOM 657 N N . ALA A 1 82 ? -10.114 -3.992 4.388 1.00 86.44 82 ALA A N 1
ATOM 658 C CA . ALA A 1 82 ? -10.069 -2.569 4.099 1.00 86.44 82 ALA A CA 1
ATOM 659 C C . ALA A 1 82 ? -9.965 -2.300 2.583 1.00 86.44 82 ALA A C 1
ATOM 661 O O . ALA A 1 82 ? -9.339 -3.074 1.845 1.00 86.44 82 ALA A O 1
ATOM 662 N N . PRO A 1 83 ? -10.542 -1.180 2.102 1.00 86.69 83 PRO A N 1
ATOM 663 C CA . PRO A 1 83 ? -10.479 -0.801 0.698 1.00 86.69 83 PRO A CA 1
ATOM 664 C C . PRO A 1 83 ? -9.028 -0.596 0.259 1.00 86.69 83 PRO A C 1
ATOM 666 O O . PRO A 1 83 ? -8.198 -0.036 0.985 1.00 86.69 83 PRO A O 1
ATOM 669 N N . ARG A 1 84 ? -8.716 -1.029 -0.960 1.00 83.94 84 ARG A N 1
ATOM 670 C CA . ARG A 1 84 ? -7.353 -1.041 -1.496 1.00 83.94 84 ARG A CA 1
ATOM 671 C C . ARG A 1 84 ? -7.143 0.171 -2.383 1.00 83.94 84 ARG A C 1
ATOM 673 O O . ARG A 1 84 ? -7.937 0.428 -3.278 1.00 83.94 84 ARG A O 1
ATOM 680 N N . ILE A 1 85 ? -6.043 0.895 -2.183 1.00 82.69 85 ILE A N 1
ATOM 681 C CA . ILE A 1 85 ? -5.759 2.096 -2.983 1.00 82.69 85 ILE A CA 1
ATOM 682 C C . ILE A 1 85 ? -5.632 1.794 -4.482 1.00 82.69 85 ILE A C 1
ATOM 684 O O . ILE A 1 85 ? -5.954 2.648 -5.302 1.00 82.69 85 ILE A O 1
ATOM 688 N N . THR A 1 86 ? -5.222 0.573 -4.839 1.00 80.12 86 THR A N 1
ATOM 689 C CA . THR A 1 86 ? -5.118 0.100 -6.226 1.00 80.12 86 THR A CA 1
ATOM 690 C C . THR A 1 86 ? -6.441 0.159 -6.980 1.00 80.12 86 THR A C 1
ATOM 692 O O . THR A 1 86 ? -6.427 0.367 -8.189 1.00 80.12 86 THR A O 1
ATOM 695 N N . ASP A 1 87 ? -7.560 0.035 -6.268 1.00 83.62 87 ASP A N 1
ATOM 696 C CA . ASP A 1 87 ? -8.908 0.019 -6.844 1.00 83.62 87 ASP A CA 1
ATOM 697 C C . ASP A 1 87 ? -9.487 1.443 -6.962 1.00 83.62 87 ASP A C 1
ATOM 699 O O . ASP A 1 87 ? -10.539 1.657 -7.559 1.00 83.62 87 ASP A O 1
ATOM 703 N N . HIS A 1 88 ? -8.776 2.437 -6.417 1.00 84.75 88 HIS A N 1
ATOM 704 C CA . HIS A 1 88 ? -9.158 3.851 -6.387 1.00 84.75 88 HIS A CA 1
ATOM 705 C C . HIS A 1 88 ? -8.120 4.757 -7.076 1.00 84.75 88 HIS A C 1
ATOM 707 O O . HIS A 1 88 ? -8.054 5.960 -6.809 1.00 84.75 88 HIS A O 1
ATOM 713 N N . LEU A 1 89 ? -7.279 4.188 -7.944 1.00 86.19 89 LEU A N 1
ATOM 714 C CA . LEU A 1 89 ? -6.327 4.955 -8.745 1.00 86.19 89 LEU A CA 1
ATOM 715 C C . LEU A 1 89 ? -7.053 5.724 -9.858 1.00 86.19 89 LEU A C 1
ATOM 717 O O . LEU A 1 89 ? -7.999 5.226 -10.463 1.00 86.19 89 LEU A O 1
ATOM 721 N N . CYS A 1 90 ? -6.575 6.928 -10.173 1.00 87.38 90 CYS A N 1
ATOM 722 C CA . CYS A 1 90 ? -6.989 7.634 -11.382 1.00 87.38 90 CYS A CA 1
ATOM 723 C C . CYS A 1 90 ? -6.460 6.916 -12.634 1.00 87.38 90 CYS A C 1
ATOM 725 O O . CYS A 1 90 ? -5.524 6.116 -12.553 1.00 87.38 90 CYS A O 1
ATOM 727 N N . ALA A 1 91 ? -7.021 7.248 -13.801 1.00 89.38 91 ALA A N 1
ATOM 728 C CA . ALA A 1 91 ? -6.661 6.626 -15.076 1.00 89.38 91 ALA A CA 1
ATOM 729 C C . ALA A 1 91 ? -5.149 6.675 -15.367 1.00 89.38 91 ALA A C 1
ATOM 731 O O . ALA A 1 91 ? -4.573 5.669 -15.778 1.00 89.38 91 ALA A O 1
ATOM 732 N N . ASP A 1 92 ? -4.489 7.800 -15.082 1.00 87.88 92 ASP A N 1
ATOM 733 C CA . ASP A 1 92 ? -3.049 7.952 -15.316 1.00 87.88 92 ASP A CA 1
ATOM 734 C C . ASP A 1 92 ? -2.221 7.041 -14.406 1.00 87.88 92 ASP A C 1
ATOM 736 O O . ASP A 1 92 ? -1.322 6.339 -14.870 1.00 87.88 92 ASP A O 1
ATOM 740 N N . CYS A 1 93 ? -2.543 7.002 -13.108 1.00 87.31 93 CYS A N 1
ATOM 741 C CA . CYS A 1 93 ? -1.849 6.143 -12.150 1.00 87.31 93 CYS A CA 1
ATOM 742 C C . CYS A 1 93 ? -2.091 4.658 -12.431 1.00 87.31 93 CYS A C 1
ATOM 744 O O . CYS A 1 93 ? -1.161 3.863 -12.296 1.00 87.31 93 CYS A O 1
ATOM 746 N N . ALA A 1 94 ? -3.313 4.290 -12.821 1.00 87.69 94 ALA A N 1
ATOM 747 C CA . ALA A 1 94 ? -3.653 2.926 -13.207 1.00 87.69 94 ALA A CA 1
ATOM 748 C C . ALA A 1 94 ? -2.885 2.510 -14.471 1.00 87.69 94 ALA A C 1
ATOM 750 O O . ALA A 1 94 ? -2.180 1.505 -14.453 1.00 87.69 94 ALA A O 1
ATOM 751 N N . SER A 1 95 ? -2.912 3.341 -15.518 1.00 88.50 95 SER A N 1
ATOM 752 C CA . SER A 1 95 ? -2.185 3.117 -16.774 1.00 88.50 95 SER A CA 1
ATOM 753 C C . SER A 1 95 ? -0.676 3.004 -16.555 1.00 88.50 95 SER A C 1
ATOM 755 O O . SER A 1 95 ? -0.035 2.087 -17.070 1.00 88.50 95 SER A O 1
ATOM 757 N N . HIS A 1 96 ? -0.095 3.892 -15.744 1.00 87.25 96 HIS A N 1
ATOM 758 C CA . HIS A 1 96 ? 1.319 3.821 -15.389 1.00 87.25 96 HIS A CA 1
ATOM 759 C C . HIS A 1 96 ? 1.651 2.510 -14.664 1.00 87.25 96 HIS A C 1
ATOM 761 O O . HIS A 1 96 ? 2.595 1.812 -15.037 1.00 87.25 96 HIS A O 1
ATOM 767 N N . PHE A 1 97 ? 0.842 2.138 -13.669 1.00 85.88 97 PHE A N 1
ATOM 768 C CA . PHE A 1 97 ? 1.033 0.900 -12.925 1.00 85.88 97 PHE A CA 1
ATOM 769 C C . PHE A 1 97 ? 0.906 -0.333 -13.826 1.00 85.88 97 PHE A C 1
ATOM 771 O O . PHE A 1 97 ? 1.744 -1.226 -13.741 1.00 85.88 97 PHE A O 1
ATOM 778 N N . ASP A 1 98 ? -0.074 -0.363 -14.729 1.00 87.00 98 ASP A N 1
ATOM 779 C CA . ASP A 1 98 ? -0.290 -1.461 -15.674 1.00 87.00 98 ASP A CA 1
ATOM 780 C C . ASP A 1 98 ? 0.840 -1.601 -16.695 1.00 87.00 98 ASP A C 1
ATOM 782 O O . ASP A 1 98 ? 1.225 -2.726 -17.018 1.00 87.00 98 ASP A O 1
ATOM 786 N N . ARG A 1 99 ? 1.437 -0.489 -17.141 1.00 88.12 99 ARG A N 1
ATOM 787 C CA . ARG A 1 99 ? 2.616 -0.500 -18.024 1.00 88.12 99 ARG A CA 1
ATOM 788 C C . ARG A 1 99 ? 3.861 -1.058 -17.338 1.00 88.12 99 ARG A C 1
ATOM 790 O O . ARG A 1 99 ? 4.656 -1.723 -17.995 1.00 88.12 99 ARG A O 1
ATOM 797 N N . LEU A 1 100 ? 4.027 -0.842 -16.031 1.00 85.75 100 LEU A N 1
ATOM 798 C CA . LEU A 1 100 ? 5.173 -1.371 -15.278 1.00 85.75 100 LEU A CA 1
ATOM 799 C C . LEU A 1 100 ? 5.131 -2.899 -15.132 1.00 85.75 100 LEU A C 1
ATOM 801 O O . LEU A 1 100 ? 6.178 -3.551 -15.113 1.00 85.75 100 LEU A O 1
ATOM 805 N N . LYS A 1 101 ? 3.931 -3.487 -15.048 1.00 82.75 101 LYS A N 1
ATOM 806 C CA . LYS A 1 101 ? 3.756 -4.925 -14.790 1.00 82.75 101 LYS A CA 1
ATOM 807 C C . LYS A 1 101 ? 4.464 -5.839 -15.797 1.00 82.75 101 LYS A C 1
ATOM 809 O O . LYS A 1 101 ? 5.210 -6.716 -15.353 1.00 82.75 101 LYS A O 1
ATOM 814 N N . PRO A 1 102 ? 4.249 -5.702 -17.121 1.00 85.56 102 PRO A N 1
ATOM 815 C CA . PRO A 1 102 ? 4.902 -6.564 -18.098 1.00 85.56 102 PRO A CA 1
ATOM 816 C C . PRO A 1 102 ? 6.414 -6.341 -18.148 1.00 85.56 102 PRO A C 1
ATOM 818 O O . PRO A 1 102 ? 7.142 -7.295 -18.399 1.00 85.56 102 PRO A O 1
ATOM 821 N N . ILE A 1 103 ? 6.891 -5.126 -17.862 1.00 85.81 103 ILE A N 1
ATOM 822 C CA . ILE A 1 103 ? 8.317 -4.786 -17.946 1.00 85.81 103 ILE A CA 1
ATOM 823 C C . ILE A 1 103 ? 9.114 -5.456 -16.822 1.00 85.81 103 ILE A C 1
ATOM 825 O O . ILE A 1 103 ? 10.235 -5.905 -17.036 1.00 85.81 103 ILE A O 1
ATOM 829 N N . LEU A 1 104 ? 8.533 -5.562 -15.625 1.00 84.06 104 LEU A N 1
ATOM 830 C CA . LEU A 1 104 ? 9.211 -6.145 -14.463 1.00 84.06 104 LEU A CA 1
ATOM 831 C C . LEU A 1 104 ? 9.057 -7.670 -14.377 1.00 84.06 104 LEU A C 1
ATOM 833 O O . LEU A 1 104 ? 9.803 -8.326 -13.648 1.00 84.06 104 LEU A O 1
ATOM 837 N N . ARG A 1 105 ? 8.099 -8.253 -15.113 1.00 82.06 105 ARG A N 1
ATOM 838 C CA . ARG A 1 105 ? 7.809 -9.698 -15.097 1.00 82.06 105 ARG A CA 1
ATOM 839 C C . ARG A 1 105 ? 9.035 -10.576 -15.415 1.00 82.06 105 ARG A C 1
ATOM 841 O O . ARG A 1 105 ? 9.203 -11.578 -14.723 1.00 82.06 105 ARG A O 1
ATOM 848 N N . PRO A 1 106 ? 9.911 -10.235 -16.381 1.00 81.12 106 PRO A N 1
ATOM 849 C CA . PRO A 1 106 ? 11.098 -11.036 -16.678 1.00 81.12 106 PRO A CA 1
ATOM 850 C C . PRO A 1 106 ? 12.127 -11.073 -15.543 1.00 81.12 106 PRO A C 1
ATOM 852 O O . PRO A 1 106 ? 12.844 -12.058 -15.419 1.00 81.12 106 PRO A O 1
ATOM 855 N N . LEU A 1 107 ? 12.201 -10.029 -14.707 1.00 73.62 107 LEU A N 1
ATOM 856 C CA . LEU A 1 107 ? 13.210 -9.934 -13.646 1.00 73.62 107 LEU A CA 1
ATOM 857 C C . LEU A 1 107 ? 12.912 -10.895 -12.490 1.00 73.62 107 LEU A C 1
ATOM 859 O O . LEU A 1 107 ? 13.812 -11.563 -11.991 1.00 73.62 107 LEU A O 1
ATOM 863 N N . ALA A 1 108 ? 11.649 -10.978 -12.072 1.00 63.31 108 ALA A N 1
ATOM 864 C CA . ALA A 1 108 ? 11.259 -11.618 -10.815 1.00 63.31 108 ALA A CA 1
ATOM 865 C C . ALA A 1 108 ? 10.415 -12.896 -10.973 1.00 63.31 108 ALA A C 1
ATOM 867 O O . ALA A 1 108 ? 9.896 -13.414 -9.982 1.00 63.31 108 ALA A O 1
ATOM 868 N N . GLY A 1 109 ? 10.245 -13.406 -12.198 1.00 64.88 109 GLY A N 1
ATOM 869 C CA . GLY A 1 109 ? 9.350 -14.532 -12.470 1.00 64.88 109 GLY A CA 1
ATOM 870 C C . GLY A 1 109 ? 7.883 -14.164 -12.180 1.00 64.88 109 GLY A C 1
ATOM 871 O O . GLY A 1 109 ? 7.449 -13.067 -12.545 1.00 64.88 109 GLY A O 1
ATOM 872 N N . PRO A 1 110 ? 7.070 -15.038 -11.551 1.00 57.09 110 PRO A N 1
ATOM 873 C CA . PRO A 1 110 ? 5.711 -14.673 -11.165 1.00 57.09 110 PRO A CA 1
ATOM 874 C C . PRO A 1 110 ? 5.746 -13.572 -10.093 1.00 57.09 110 PRO A C 1
ATOM 876 O O . PRO A 1 110 ? 5.863 -13.846 -8.898 1.00 57.09 110 PRO A O 1
ATOM 879 N N . ILE A 1 111 ? 5.626 -12.312 -10.527 1.00 55.66 111 ILE A N 1
ATOM 880 C CA . ILE A 1 111 ? 5.483 -11.167 -9.624 1.00 55.66 111 ILE A CA 1
ATOM 881 C C . ILE A 1 111 ? 4.247 -11.398 -8.766 1.00 55.66 111 ILE A C 1
ATOM 883 O O . ILE A 1 111 ? 3.126 -11.511 -9.272 1.00 55.66 111 ILE A O 1
ATOM 887 N N . ARG A 1 112 ? 4.453 -11.430 -7.451 1.00 53.91 112 ARG A N 1
ATOM 888 C CA . ARG A 1 112 ? 3.355 -11.433 -6.499 1.00 53.91 112 ARG A CA 1
ATOM 889 C C . ARG A 1 112 ? 3.034 -9.985 -6.181 1.00 53.91 112 ARG A C 1
ATOM 891 O O . ARG A 1 112 ? 3.814 -9.282 -5.555 1.00 53.91 112 ARG A O 1
ATOM 898 N N . TRP A 1 113 ? 1.877 -9.537 -6.630 1.00 53.91 113 TRP A N 1
ATOM 899 C CA . TRP A 1 113 ? 1.370 -8.212 -6.307 1.00 53.91 113 TRP A CA 1
ATOM 900 C C . TRP A 1 113 ? 1.026 -8.199 -4.814 1.00 53.91 113 TRP A C 1
ATOM 902 O O . TRP A 1 113 ? -0.005 -8.742 -4.417 1.00 53.91 113 TRP A O 1
ATOM 912 N N . ILE A 1 114 ? 1.907 -7.655 -3.962 1.00 47.03 114 ILE A N 1
ATOM 913 C CA . ILE A 1 114 ? 1.452 -7.270 -2.625 1.00 47.03 114 ILE A CA 1
ATOM 914 C C . ILE A 1 114 ? 0.648 -6.011 -2.823 1.00 47.03 114 ILE A C 1
ATOM 916 O O . ILE A 1 114 ? 1.165 -4.945 -3.147 1.00 47.03 114 ILE A O 1
ATOM 920 N N . ILE A 1 115 ? -0.629 -6.160 -2.546 1.00 37.78 115 ILE A N 1
ATOM 921 C CA . ILE A 1 115 ? -1.490 -5.043 -2.250 1.00 37.78 115 ILE A CA 1
ATOM 922 C C . ILE A 1 115 ? -1.055 -4.575 -0.870 1.00 37.78 115 ILE A C 1
ATOM 924 O O . ILE A 1 115 ? -1.436 -5.145 0.152 1.00 37.78 115 ILE A O 1
ATOM 928 N N . VAL A 1 116 ? -0.135 -3.612 -0.857 1.00 41.53 116 VAL A N 1
ATOM 929 C CA . VAL A 1 116 ? 0.298 -2.988 0.385 1.00 41.53 116 VAL A CA 1
ATOM 930 C C . VAL A 1 116 ? -0.853 -2.068 0.763 1.00 41.53 116 VAL A C 1
ATOM 932 O O . VAL A 1 116 ? -0.995 -0.973 0.221 1.00 41.53 116 VAL A O 1
ATOM 935 N N . LEU A 1 117 ? -1.695 -2.539 1.680 1.00 39.53 117 LEU A N 1
ATOM 936 C CA . LEU A 1 117 ? -2.431 -1.667 2.590 1.00 39.53 117 LEU A CA 1
ATOM 937 C C . LEU A 1 117 ? -1.359 -0.767 3.204 1.00 39.53 117 LEU A C 1
ATOM 939 O O . LEU A 1 117 ? -0.540 -1.294 3.943 1.00 39.53 117 LEU A O 1
ATOM 943 N N . CYS A 1 118 ? -1.251 0.491 2.752 1.00 29.95 118 CYS A N 1
ATOM 944 C CA . CYS A 1 118 ? -0.109 1.393 2.968 1.00 29.95 118 CYS A CA 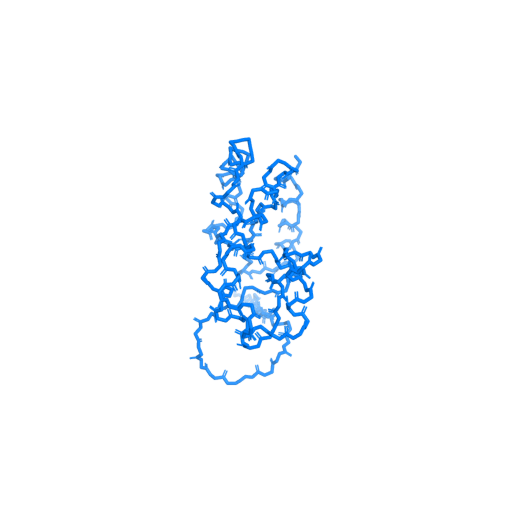1
ATOM 945 C C . CYS A 1 118 ? 0.631 1.139 4.292 1.00 29.95 118 CYS A C 1
ATOM 947 O O . CYS A 1 118 ? 0.301 1.718 5.321 1.00 29.95 118 CYS A O 1
ATOM 949 N N . ALA A 1 119 ? 1.655 0.289 4.238 1.00 36.75 119 ALA A N 1
ATOM 950 C CA . ALA A 1 119 ? 2.523 -0.005 5.353 1.00 36.75 119 ALA A CA 1
ATOM 951 C C . ALA A 1 119 ? 3.636 1.033 5.320 1.00 36.75 119 ALA A C 1
ATOM 953 O O . ALA A 1 119 ? 4.429 1.096 4.374 1.00 36.75 119 ALA A O 1
ATOM 954 N N . GLY A 1 120 ? 3.703 1.841 6.371 1.00 33.28 120 GLY A N 1
ATOM 955 C CA . GLY A 1 120 ? 4.867 2.647 6.711 1.00 33.28 120 GLY A CA 1
ATOM 956 C C . GLY A 1 120 ? 5.989 1.767 7.254 1.00 33.28 120 GLY A C 1
ATOM 957 O O . GLY A 1 120 ? 6.530 2.054 8.307 1.00 33.28 120 GLY A O 1
ATOM 958 N N . SER A 1 121 ? 6.315 0.676 6.562 1.00 29.91 121 SER A N 1
ATOM 959 C CA . SER A 1 121 ? 7.488 -0.163 6.781 1.00 29.91 121 SER A CA 1
ATOM 960 C C . SER A 1 121 ? 7.492 -1.262 5.719 1.00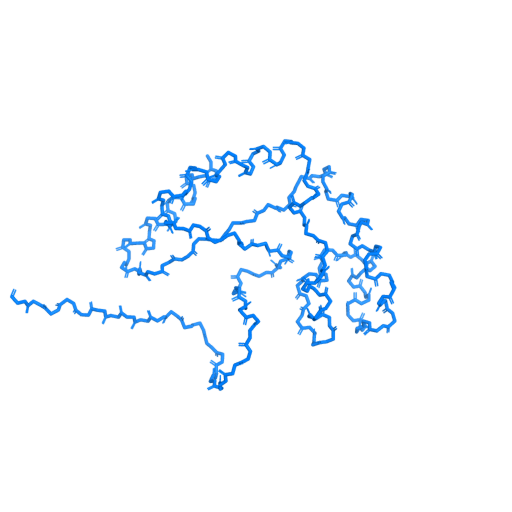 29.91 121 SER A C 1
ATOM 962 O O . SER A 1 121 ? 6.562 -2.061 5.643 1.00 29.91 121 S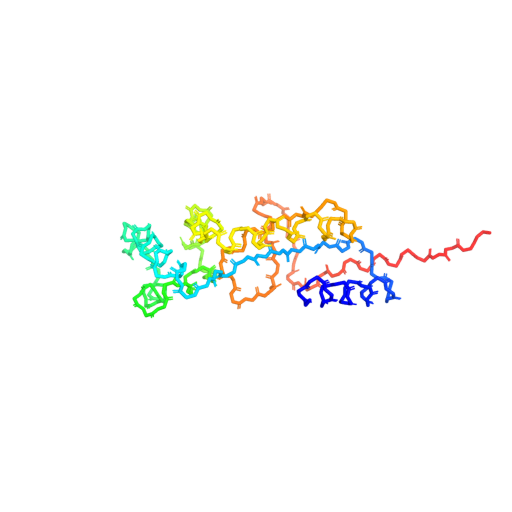ER A O 1
ATOM 964 N N . ILE A 1 122 ? 8.565 -1.367 4.934 1.00 36.25 122 ILE A N 1
ATOM 965 C CA . ILE A 1 122 ? 8.806 -2.442 3.946 1.00 36.25 122 ILE A CA 1
ATOM 966 C C . ILE A 1 122 ? 9.044 -3.813 4.641 1.00 36.25 122 ILE A C 1
ATOM 968 O O . ILE A 1 122 ? 9.517 -4.780 4.048 1.00 36.25 122 ILE A O 1
ATOM 972 N N . THR A 1 123 ? 8.704 -3.964 5.922 1.00 32.62 123 THR A N 1
ATOM 973 C CA . THR A 1 123 ? 8.936 -5.202 6.668 1.00 32.62 123 THR A CA 1
ATOM 974 C C . THR A 1 123 ? 7.740 -6.147 6.580 1.00 32.62 123 THR A C 1
ATOM 976 O O . THR A 1 123 ? 6.844 -6.132 7.422 1.00 32.62 123 THR A O 1
ATOM 979 N N . THR A 1 124 ? 7.835 -7.048 5.601 1.00 33.72 124 THR A N 1
ATOM 980 C CA . THR A 1 124 ? 7.159 -8.353 5.465 1.00 33.72 124 THR A CA 1
ATOM 981 C C . THR A 1 124 ? 5.688 -8.372 5.006 1.00 33.72 124 THR A C 1
ATOM 983 O O . THR A 1 124 ? 4.818 -7.854 5.700 1.00 33.72 124 THR A O 1
ATOM 986 N N . PRO A 1 125 ? 5.351 -9.089 3.911 1.00 34.81 125 PRO A N 1
ATOM 987 C CA . PRO A 1 125 ? 4.019 -9.673 3.777 1.00 34.81 125 PRO A CA 1
ATOM 988 C C . PRO A 1 125 ? 3.862 -10.765 4.833 1.00 34.81 125 PRO A C 1
ATOM 990 O O . PRO A 1 125 ? 4.538 -11.795 4.762 1.00 34.81 125 PRO A O 1
ATOM 993 N N . LYS A 1 126 ? 2.964 -10.584 5.800 1.00 32.94 126 LYS A N 1
ATOM 994 C CA . LYS A 1 126 ? 2.507 -11.724 6.595 1.00 32.94 126 LYS A CA 1
ATOM 995 C C . LYS A 1 126 ? 1.578 -12.589 5.735 1.00 32.94 126 LYS A C 1
ATOM 997 O O . LYS A 1 126 ? 0.594 -12.076 5.207 1.00 32.94 126 LYS A O 1
ATOM 1002 N N . PRO A 1 127 ? 1.853 -13.895 5.597 1.00 31.05 127 PRO A N 1
ATOM 1003 C CA . PRO A 1 127 ? 0.844 -14.857 5.199 1.00 31.05 127 PRO A CA 1
ATOM 1004 C C . PRO A 1 127 ? -0.066 -15.099 6.409 1.00 31.05 127 PRO A C 1
ATOM 1006 O O . PRO A 1 127 ? 0.361 -15.676 7.409 1.00 31.05 127 PRO A O 1
ATOM 1009 N N . CYS A 1 128 ? -1.318 -14.655 6.347 1.00 25.20 128 CYS A N 1
ATOM 1010 C CA . CYS A 1 128 ? -2.328 -15.104 7.299 1.00 25.20 128 CYS A CA 1
ATOM 1011 C C . CYS A 1 128 ? -2.688 -16.566 7.002 1.00 25.20 128 CYS A C 1
ATOM 1013 O O . CYS A 1 128 ? -3.597 -16.841 6.230 1.00 25.20 128 CYS A O 1
ATOM 1015 N N . LEU A 1 129 ? -1.961 -17.506 7.613 1.00 25.28 129 LEU A N 1
ATOM 1016 C CA . LEU A 1 129 ? -2.560 -18.693 8.225 1.00 25.28 129 LEU A CA 1
ATOM 1017 C C . LEU A 1 129 ? -1.594 -19.306 9.251 1.00 25.28 129 LEU A C 1
ATOM 1019 O O . LEU A 1 129 ? -0.436 -19.602 8.967 1.00 25.28 129 LEU A O 1
ATOM 1023 N N . LYS A 1 130 ? -2.101 -19.460 10.475 1.00 29.83 130 LYS A N 1
ATOM 1024 C CA . LYS A 1 130 ? -1.422 -19.999 11.655 1.00 29.83 130 LYS A CA 1
ATOM 1025 C C . LYS A 1 130 ? -0.979 -21.453 11.433 1.00 29.83 130 LYS A C 1
ATOM 1027 O O . LYS A 1 130 ? -1.812 -22.306 11.155 1.00 29.83 130 LYS A O 1
ATOM 1032 N N . SER A 1 131 ? 0.285 -21.773 11.701 1.00 25.45 131 SER A N 1
ATOM 1033 C CA . SER A 1 131 ? 0.656 -22.685 12.797 1.00 25.45 131 SER A CA 1
ATOM 1034 C C . SER A 1 131 ? 2.172 -22.909 12.873 1.00 25.45 131 SER A C 1
ATOM 1036 O O . SER A 1 131 ? 2.848 -23.133 11.876 1.00 25.45 131 SER A O 1
ATOM 1038 N N . LYS A 1 132 ? 2.632 -22.927 14.128 1.00 24.70 132 LYS A N 1
ATOM 1039 C CA . LYS A 1 132 ? 3.937 -23.310 14.687 1.00 24.70 132 LYS A CA 1
ATOM 1040 C C . LYS A 1 132 ? 4.918 -22.176 15.032 1.00 24.70 132 LYS A C 1
ATOM 1042 O O . LYS A 1 132 ? 5.138 -21.267 14.236 1.00 24.70 132 LYS A O 1
ATOM 1047 N N . PRO A 1 133 ? 5.459 -22.209 16.268 1.00 32.75 133 PRO A N 1
ATOM 1048 C CA . PRO A 1 133 ? 6.208 -21.112 16.853 1.00 32.75 133 PRO A CA 1
ATOM 1049 C C . PRO A 1 133 ? 7.653 -21.160 16.366 1.00 32.75 133 PRO A C 1
ATOM 1051 O O . PRO A 1 133 ? 8.243 -22.231 16.280 1.00 32.75 133 PRO A O 1
ATOM 1054 N N . THR A 1 134 ? 8.239 -20.005 16.074 1.00 25.42 134 THR A N 1
ATOM 1055 C CA . THR A 1 134 ? 9.639 -19.693 16.395 1.00 25.42 134 THR A CA 1
ATOM 1056 C C . THR A 1 134 ? 9.890 -18.221 16.085 1.00 25.42 134 THR A C 1
ATOM 1058 O O . THR A 1 134 ? 9.566 -17.743 15.005 1.00 25.42 134 THR A O 1
ATOM 1061 N N . ALA A 1 135 ? 10.390 -17.526 17.105 1.00 24.75 135 ALA A N 1
ATOM 1062 C CA . ALA A 1 135 ? 11.113 -16.257 17.127 1.00 24.75 135 ALA A CA 1
ATOM 1063 C C . ALA A 1 135 ? 11.143 -15.391 15.851 1.00 24.75 135 ALA A C 1
ATOM 1065 O O . ALA A 1 135 ? 11.602 -15.786 14.781 1.00 24.75 135 ALA A O 1
ATOM 1066 N N . TRP A 1 136 ? 10.755 -14.132 16.035 1.00 22.27 136 TRP A N 1
ATOM 1067 C CA . TRP A 1 136 ? 10.949 -13.055 15.078 1.00 22.27 136 TRP A CA 1
ATOM 1068 C C . TRP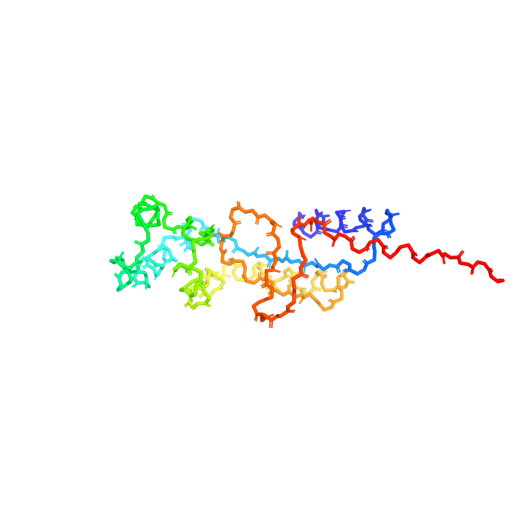 A 1 136 ? 12.447 -12.811 14.852 1.00 22.27 136 TRP A C 1
ATOM 1070 O O . TRP A 1 136 ? 13.165 -12.439 15.774 1.00 22.27 136 TRP A O 1
ATOM 1080 N N . ALA A 1 137 ? 12.894 -12.991 13.614 1.00 23.91 137 ALA A N 1
ATOM 1081 C CA . ALA A 1 137 ? 14.149 -12.487 13.071 1.00 23.91 137 ALA A CA 1
ATOM 1082 C C . ALA A 1 137 ? 13.968 -12.348 11.555 1.00 23.91 137 ALA A C 1
ATOM 1084 O O . ALA A 1 137 ? 13.193 -13.093 10.948 1.00 23.91 137 ALA A O 1
ATOM 1085 N N . VAL A 1 138 ? 14.677 -11.407 10.931 1.00 24.66 138 VAL A N 1
ATOM 1086 C CA . VAL A 1 138 ? 14.846 -11.357 9.474 1.00 24.66 138 VAL A CA 1
ATOM 1087 C C . VAL A 1 138 ? 15.499 -12.671 9.047 1.00 24.66 138 VAL A C 1
ATOM 1089 O O . VAL A 1 138 ? 16.714 -12.826 9.093 1.00 24.66 138 VAL A O 1
ATOM 1092 N N . ARG A 1 139 ? 14.683 -13.662 8.686 1.00 24.81 139 ARG A N 1
ATOM 1093 C CA . ARG A 1 139 ? 15.160 -14.933 8.154 1.00 24.81 139 ARG A CA 1
ATOM 1094 C C . ARG A 1 139 ? 15.236 -14.785 6.644 1.00 24.81 139 ARG A C 1
ATOM 1096 O O . ARG A 1 139 ? 14.307 -15.131 5.922 1.00 24.81 139 ARG A O 1
ATOM 1103 N N . ILE A 1 140 ? 16.362 -14.247 6.188 1.00 33.62 140 ILE A N 1
ATOM 1104 C CA . ILE A 1 140 ? 16.946 -14.675 4.919 1.00 33.62 140 ILE A CA 1
ATOM 1105 C C . ILE A 1 140 ? 17.207 -16.169 5.139 1.00 33.62 140 ILE A C 1
ATOM 1107 O O . ILE A 1 140 ? 17.995 -16.495 6.032 1.00 33.62 140 ILE A O 1
ATOM 1111 N N . PRO A 1 141 ? 16.528 -17.111 4.463 1.00 28.55 141 PRO A N 1
ATOM 1112 C CA . PRO A 1 141 ? 17.049 -18.459 4.449 1.00 28.55 141 PRO A CA 1
ATOM 1113 C C . PRO A 1 141 ? 18.389 -18.341 3.729 1.00 28.55 141 PRO A C 1
ATOM 1115 O O . PRO A 1 141 ? 18.444 -18.186 2.513 1.00 28.55 141 PRO A O 1
ATOM 1118 N N . PHE A 1 142 ? 19.473 -18.336 4.500 1.00 32.09 142 PHE A N 1
ATOM 1119 C CA . PHE A 1 142 ? 20.800 -18.624 3.996 1.00 32.09 142 PHE A CA 1
ATOM 1120 C C . PHE A 1 142 ? 20.754 -20.085 3.554 1.00 32.09 142 PHE A C 1
ATOM 1122 O O . PHE A 1 142 ? 21.176 -20.991 4.265 1.00 32.09 142 PHE A O 1
ATOM 1129 N N . VAL A 1 143 ? 20.146 -20.338 2.397 1.00 37.91 143 VAL A N 1
ATOM 1130 C CA . VAL A 1 143 ? 20.495 -21.508 1.615 1.00 37.91 143 VAL A CA 1
ATOM 1131 C C . VAL A 1 143 ? 21.811 -21.114 0.969 1.00 37.91 143 VAL A C 1
ATOM 1133 O O . VAL A 1 143 ? 21.857 -20.695 -0.182 1.00 37.91 143 VAL A O 1
ATOM 1136 N N . ALA A 1 144 ? 22.895 -21.209 1.743 1.00 35.88 144 ALA A N 1
ATOM 1137 C CA . ALA A 1 144 ? 24.156 -21.578 1.137 1.00 35.88 144 ALA A CA 1
ATOM 1138 C C . ALA A 1 144 ? 23.930 -22.973 0.562 1.00 35.88 144 ALA A C 1
ATOM 1140 O O . ALA A 1 144 ? 24.146 -23.987 1.223 1.00 35.88 144 ALA A O 1
ATOM 1141 N N . ALA A 1 145 ? 23.436 -23.022 -0.672 1.00 36.66 145 ALA A N 1
ATOM 1142 C CA . ALA A 1 145 ? 23.783 -24.118 -1.541 1.00 36.66 145 ALA A CA 1
ATOM 1143 C C . ALA A 1 145 ? 25.283 -23.939 -1.769 1.00 36.66 145 ALA A C 1
ATOM 1145 O O . ALA A 1 145 ? 25.709 -23.180 -2.637 1.00 36.66 145 ALA A O 1
ATOM 1146 N N . ALA A 1 146 ? 26.082 -24.551 -0.892 1.00 34.09 146 ALA A N 1
ATOM 1147 C CA . ALA A 1 146 ? 27.467 -24.820 -1.198 1.00 34.09 146 ALA A CA 1
ATOM 1148 C C . ALA A 1 146 ? 27.447 -25.517 -2.558 1.00 34.09 146 ALA A C 1
ATOM 1150 O O . ALA A 1 146 ? 26.856 -26.588 -2.702 1.00 34.09 146 ALA A O 1
ATOM 1151 N N . ALA A 1 147 ? 28.013 -24.861 -3.566 1.00 36.94 147 ALA A N 1
ATOM 1152 C CA . ALA A 1 147 ? 28.381 -25.523 -4.796 1.00 36.94 147 ALA A CA 1
ATOM 1153 C C . ALA A 1 147 ? 29.434 -26.568 -4.412 1.00 36.94 147 ALA A C 1
ATOM 1155 O O . ALA A 1 147 ? 30.624 -26.273 -4.338 1.00 36.94 147 ALA A O 1
ATOM 1156 N N . THR A 1 148 ? 28.984 -27.772 -4.064 1.00 36.12 148 THR A N 1
ATOM 1157 C CA . THR A 1 148 ? 29.848 -28.941 -4.016 1.00 36.12 148 THR A CA 1
ATOM 1158 C C . THR A 1 148 ? 30.188 -29.250 -5.464 1.00 36.12 148 THR A C 1
ATOM 1160 O O . THR A 1 148 ? 29.353 -29.717 -6.234 1.00 36.12 148 THR A O 1
ATOM 1163 N N . THR A 1 149 ? 31.412 -28.890 -5.827 1.00 38.81 149 THR A N 1
ATOM 1164 C CA . THR A 1 149 ? 32.141 -29.394 -6.984 1.00 38.81 149 THR A CA 1
ATOM 1165 C C . THR A 1 149 ? 32.044 -30.916 -7.041 1.00 38.81 149 THR A C 1
ATOM 1167 O O . THR A 1 149 ? 32.357 -31.584 -6.052 1.00 38.81 149 THR A O 1
ATOM 1170 N N . ALA A 1 150 ? 31.645 -31.430 -8.200 1.00 35.19 150 ALA A N 1
ATOM 1171 C CA . ALA A 1 150 ? 31.955 -32.771 -8.674 1.00 35.19 150 ALA A CA 1
ATOM 1172 C C . ALA A 1 150 ? 32.795 -32.620 -9.945 1.00 35.19 150 ALA A C 1
ATOM 1174 O O . ALA A 1 150 ? 32.498 -31.673 -10.712 1.00 35.19 150 ALA A O 1
#